Protein AF-A0A953WPP6-F1 (afdb_monomer)

pLDDT: mean 80.74, std 15.77, range [40.72, 95.75]

Radius of gyration: 18.68 Å; Cα contacts (8 Å, |Δi|>4): 160; chains: 1; bounding box: 45×49×46 Å

Secondary structure (DSSP, 8-state):
----------TTS-EEEEEE-S-HHHHHHHH-GGGHHHHHHHHHTGGGT-EEEEETTEEEEEE-HHHHHHHHHHHHHHHHHHHTTPPP-HHHHHHHHHHHHS--------TT-SSPPPPSSHHHHHHHHHHHHTT-

Foldseek 3Di:
DDPDDDPPQDQQHKDKDWFADPDPVLLDQLCPDVNVLQVLLCVVLVVQVWHWDDPDRTIIIIGGPLSSQLSSQLSVQQSVCVVVVDRDDPVSSVVSSVVSVPPPLPLQQQPPDPDRDDDPDPVVSVVSVVNNVVPD

Nearest PDB structures (foldseek):
  2ctf-assembly1_A  TM=6.830E-01  e=1.211E-01  Homo sapiens
  7ww3-assembly1_A  TM=6.616E-01  e=2.760E-01  Mus musculus
  1lxj-assembly1_A  TM=3.114E-01  e=4.970E-01  Saccharomyces cerevisiae
  2jaa-assembly1_A  TM=2.883E-01  e=2.581E+00  Shigella flexneri
  5mbd-assembly1_B  TM=3.626E-01  e=5.228E+00  Beggiatoa sp. PS

Solvent-accessible surface area (backbone atoms only — not comparable to full-atom values): 7951 Å² total; per-residue (Å²): 138,84,80,78,75,74,78,80,75,56,81,79,47,75,38,76,49,76,48,81,38,98,42,72,67,58,43,48,60,62,30,30,77,94,40,47,43,32,57,49,51,25,67,75,31,47,92,30,57,31,45,58,45,84,47,97,62,25,36,39,30,32,13,25,53,65,35,38,50,31,50,51,46,18,52,52,49,50,52,54,42,45,75,72,70,48,88,84,48,77,65,53,52,52,51,27,40,52,56,41,72,41,76,75,77,72,64,46,56,47,87,88,54,96,62,80,77,82,63,91,44,77,66,48,45,58,51,42,47,53,58,37,62,74,76,119

Structure (mmCIF, N/CA/C/O backbone):
data_AF-A0A953WPP6-F1
#
_entry.id   AF-A0A953WPP6-F1
#
loop_
_atom_site.group_PDB
_atom_site.id
_atom_site.type_symbol
_atom_site.label_atom_id
_atom_site.label_alt_id
_atom_site.label_comp_id
_atom_site.label_asym_id
_atom_site.label_entity_id
_atom_site.label_seq_id
_atom_site.pdbx_PDB_ins_code
_atom_site.Cartn_x
_atom_site.Cartn_y
_atom_site.Cartn_z
_atom_site.occupancy
_atom_site.B_iso_or_equiv
_atom_site.auth_seq_id
_atom_site.auth_comp_id
_atom_site.auth_asym_id
_atom_site.auth_atom_id
_atom_site.pdbx_PDB_model_num
ATOM 1 N N . MET A 1 1 ? 4.488 -38.510 -21.458 1.00 40.72 1 MET A N 1
ATOM 2 C CA . MET A 1 1 ? 4.399 -37.570 -20.320 1.00 40.72 1 MET A CA 1
ATOM 3 C C . MET A 1 1 ? 4.843 -36.197 -20.808 1.00 40.72 1 MET A C 1
ATOM 5 O O . MET A 1 1 ? 6.035 -35.967 -20.931 1.00 40.72 1 MET A O 1
ATOM 9 N N . SER A 1 2 ? 3.910 -35.326 -21.203 1.00 48.62 2 SER A N 1
ATOM 10 C CA . SER A 1 2 ? 4.250 -33.999 -21.736 1.00 48.62 2 SER A CA 1
ATOM 11 C C . SER A 1 2 ? 4.143 -32.969 -20.616 1.00 48.62 2 SER A C 1
ATOM 13 O O . SER A 1 2 ? 3.052 -32.495 -20.301 1.00 48.62 2 SER A O 1
ATOM 15 N N . GLY A 1 3 ? 5.271 -32.674 -19.969 1.00 50.91 3 GLY A N 1
ATOM 16 C CA . GLY A 1 3 ? 5.362 -31.596 -18.992 1.00 50.91 3 GLY A CA 1
ATOM 17 C C . GLY A 1 3 ? 5.147 -30.261 -19.696 1.00 50.91 3 GLY A C 1
ATOM 18 O O . GLY A 1 3 ? 6.020 -29.795 -20.424 1.00 50.91 3 GLY A O 1
ATOM 19 N N . LYS A 1 4 ? 3.975 -29.647 -19.503 1.00 50.59 4 LYS A N 1
ATOM 20 C CA . LYS A 1 4 ? 3.729 -28.267 -19.928 1.00 50.59 4 LYS A CA 1
ATOM 21 C C . LYS A 1 4 ? 4.701 -27.366 -19.160 1.00 50.59 4 LYS A C 1
ATOM 23 O O . LYS A 1 4 ? 4.499 -27.110 -17.974 1.00 50.59 4 LYS A O 1
ATOM 28 N N . ARG A 1 5 ? 5.775 -26.917 -19.819 1.00 54.59 5 ARG A N 1
ATOM 29 C CA . ARG A 1 5 ? 6.635 -25.839 -19.317 1.00 54.59 5 ARG A CA 1
ATOM 30 C C . ARG A 1 5 ? 5.738 -24.622 -19.086 1.00 54.59 5 ARG A C 1
ATOM 32 O O . ARG A 1 5 ? 5.144 -24.120 -20.037 1.00 54.59 5 ARG A O 1
ATOM 39 N N . ARG A 1 6 ? 5.591 -24.190 -17.829 1.00 55.31 6 ARG A N 1
ATOM 40 C CA . ARG A 1 6 ? 4.953 -22.903 -17.524 1.00 55.31 6 ARG A CA 1
ATOM 41 C C . ARG A 1 6 ? 5.783 -21.820 -18.223 1.00 55.31 6 ARG A C 1
ATOM 43 O O . ARG A 1 6 ? 7.008 -21.874 -18.099 1.00 55.31 6 ARG A O 1
ATOM 50 N N . PRO A 1 7 ? 5.172 -20.895 -18.978 1.00 53.09 7 PRO A N 1
ATOM 51 C CA . PRO A 1 7 ? 5.918 -19.785 -19.544 1.00 53.09 7 PRO A CA 1
ATOM 52 C C . PRO A 1 7 ? 6.539 -19.000 -18.387 1.00 53.09 7 PRO A C 1
ATOM 54 O O . PRO A 1 7 ? 5.855 -18.651 -17.425 1.00 53.09 7 PRO A O 1
ATOM 57 N N . SER A 1 8 ? 7.852 -18.796 -18.452 1.00 51.28 8 SER A N 1
ATOM 58 C CA . SER A 1 8 ? 8.565 -17.875 -17.578 1.00 51.28 8 SER A CA 1
ATOM 59 C C . SER A 1 8 ? 7.989 -16.488 -17.835 1.00 51.28 8 SER A C 1
ATOM 61 O O . SER A 1 8 ? 8.243 -15.904 -18.887 1.00 51.28 8 SER A O 1
ATOM 63 N N . VAL A 1 9 ? 7.146 -16.008 -16.923 1.00 56.66 9 VAL A N 1
ATOM 64 C CA . VAL A 1 9 ? 6.636 -14.639 -16.956 1.00 56.66 9 VAL A CA 1
ATOM 65 C C . VAL A 1 9 ? 7.858 -13.731 -16.864 1.00 56.66 9 VAL A C 1
ATOM 67 O O . VAL A 1 9 ? 8.608 -13.809 -15.891 1.00 56.66 9 VAL A O 1
ATOM 70 N N . SER A 1 10 ? 8.115 -12.948 -17.911 1.00 58.03 10 SER A N 1
ATOM 71 C CA . SER A 1 10 ? 9.153 -11.920 -17.873 1.00 58.03 10 SER A CA 1
ATOM 72 C C . SER A 1 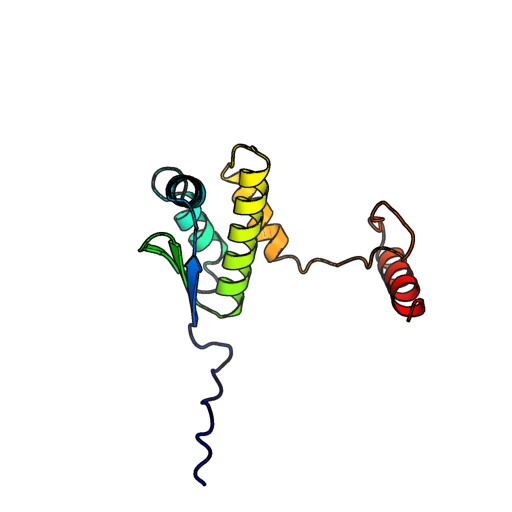10 ? 8.873 -10.999 -16.680 1.00 58.03 10 SER A C 1
ATOM 74 O O . SER A 1 10 ? 7.709 -10.666 -16.463 1.00 58.03 10 SER A O 1
ATOM 76 N N . PRO A 1 11 ? 9.889 -10.568 -15.915 1.00 59.81 11 PRO A N 1
ATOM 77 C CA . PRO A 1 11 ? 9.686 -9.712 -14.739 1.00 59.81 11 PRO A CA 1
ATOM 78 C C . PRO A 1 11 ? 8.974 -8.389 -15.070 1.00 59.81 11 PRO A C 1
ATOM 80 O O . PRO A 1 11 ? 8.373 -7.779 -14.194 1.00 59.81 11 PRO A O 1
ATOM 83 N N . ASP A 1 12 ? 9.006 -7.996 -16.344 1.00 63.16 12 ASP A N 1
ATOM 84 C CA . ASP A 1 12 ? 8.415 -6.774 -16.887 1.00 63.16 12 ASP A CA 1
ATOM 85 C C . ASP A 1 12 ? 7.020 -6.980 -17.517 1.00 63.16 12 ASP A C 1
ATOM 87 O O . ASP A 1 12 ? 6.412 -6.053 -18.043 1.00 63.16 12 ASP A O 1
ATOM 91 N N . ALA A 1 13 ? 6.494 -8.210 -17.516 1.00 75.38 13 ALA A N 1
ATOM 92 C CA . ALA A 1 13 ? 5.152 -8.459 -18.030 1.00 75.38 13 ALA A CA 1
ATOM 93 C C . ALA A 1 13 ? 4.102 -7.893 -17.055 1.00 75.38 13 ALA A C 1
ATOM 95 O O . ALA A 1 13 ? 4.216 -8.126 -15.846 1.00 75.38 13 ALA A O 1
ATOM 96 N N . PRO A 1 14 ? 3.058 -7.202 -17.550 1.00 83.62 14 PRO A N 1
ATOM 97 C CA . PRO A 1 14 ? 2.012 -6.678 -16.688 1.00 83.62 14 PRO A CA 1
ATOM 98 C C . PRO A 1 14 ? 1.270 -7.829 -15.998 1.00 83.62 14 PRO A C 1
ATOM 100 O O . PRO A 1 14 ? 0.826 -8.786 -16.637 1.00 83.62 14 PRO A O 1
ATOM 103 N N . VAL A 1 15 ? 1.143 -7.729 -14.679 1.00 91.44 15 VAL A N 1
ATOM 104 C CA . VAL A 1 15 ? 0.415 -8.661 -13.820 1.00 91.44 15 VAL A CA 1
ATOM 105 C C . VAL A 1 15 ? -0.858 -7.977 -13.345 1.00 91.44 15 VAL A C 1
ATOM 107 O O . VAL A 1 15 ? -0.838 -6.805 -12.982 1.00 91.44 15 VAL A O 1
ATOM 110 N N . SER A 1 16 ? -1.957 -8.725 -13.311 1.00 92.25 16 SER A N 1
ATOM 111 C CA . SER A 1 16 ? -3.210 -8.303 -12.688 1.00 92.25 16 SER A CA 1
ATOM 112 C C . SER A 1 16 ? -3.476 -9.121 -11.425 1.00 92.25 16 SER A C 1
ATOM 114 O O . SER A 1 16 ? -3.430 -10.354 -11.474 1.00 92.25 16 SER A O 1
ATOM 116 N N . ARG A 1 17 ? -3.797 -8.462 -10.311 1.00 93.19 17 ARG A N 1
ATOM 117 C CA . ARG A 1 17 ? -4.262 -9.090 -9.068 1.00 93.19 17 ARG A CA 1
ATOM 118 C C . ARG A 1 17 ? -5.563 -8.455 -8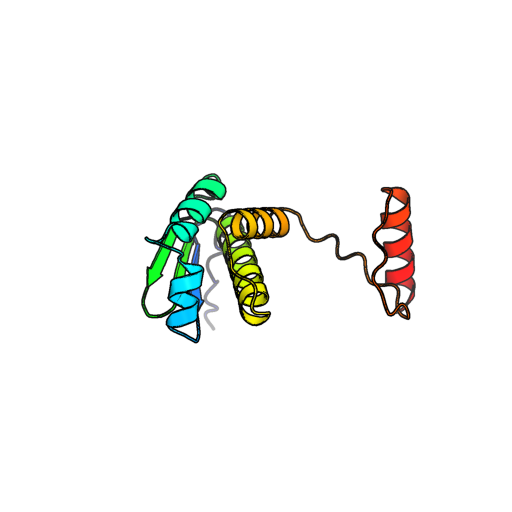.610 1.00 93.19 17 ARG A C 1
ATOM 120 O O . ARG A 1 17 ? -5.775 -7.262 -8.783 1.00 93.19 17 ARG A O 1
ATOM 127 N N . PHE A 1 18 ? -6.421 -9.268 -8.011 1.00 93.50 18 PHE A N 1
ATOM 128 C CA . PHE A 1 18 ? -7.660 -8.804 -7.408 1.00 93.50 18 PHE A CA 1
ATOM 129 C C . PHE A 1 18 ? -7.490 -8.762 -5.891 1.00 93.50 18 PHE A C 1
ATOM 131 O O . PHE A 1 18 ? -7.233 -9.792 -5.271 1.00 93.50 18 PHE A O 1
ATOM 138 N N . TYR A 1 19 ? -7.606 -7.572 -5.313 1.00 93.19 19 TYR A N 1
ATOM 139 C CA . TYR A 1 19 ? -7.589 -7.356 -3.875 1.00 93.19 19 TYR A CA 1
ATOM 140 C C . TYR A 1 19 ? -9.021 -7.438 -3.344 1.00 93.19 19 TYR A C 1
ATOM 142 O O . TYR A 1 19 ? -9.827 -6.524 -3.540 1.00 93.19 19 TYR A O 1
ATOM 150 N N . GLU A 1 20 ? -9.357 -8.564 -2.720 1.00 92.19 20 GLU A N 1
ATOM 151 C CA . GLU A 1 20 ? -10.692 -8.817 -2.179 1.00 92.19 20 GLU A CA 1
ATOM 152 C C . GLU A 1 20 ? -10.923 -8.025 -0.886 1.00 92.19 20 GLU A C 1
ATOM 154 O O . GLU A 1 20 ? -10.091 -8.041 0.022 1.00 92.19 20 GLU A O 1
ATOM 159 N N . VAL A 1 21 ? -12.079 -7.361 -0.778 1.00 89.31 21 VAL A N 1
ATOM 160 C CA . VAL A 1 21 ? -12.468 -6.614 0.422 1.00 89.31 21 VAL A CA 1
ATOM 161 C C . VAL A 1 21 ? -13.769 -7.187 0.968 1.00 89.31 21 VAL A C 1
ATOM 163 O O . VAL A 1 21 ? -14.820 -7.110 0.342 1.00 89.31 21 VAL A O 1
ATOM 166 N N . SER A 1 22 ? -13.731 -7.743 2.180 1.00 81.62 22 SER A N 1
ATOM 167 C CA . SER A 1 22 ? -14.863 -8.523 2.703 1.00 81.62 22 SER A CA 1
ATOM 168 C C . SER A 1 22 ? -16.128 -7.702 3.006 1.00 81.62 22 SER A C 1
ATOM 170 O O . SER A 1 22 ? -17.195 -8.284 3.166 1.00 81.62 22 SER A O 1
ATOM 172 N N . HIS A 1 23 ? -16.030 -6.372 3.147 1.00 85.75 23 HIS A N 1
ATOM 173 C CA . HIS A 1 23 ? -17.156 -5.498 3.512 1.00 85.75 23 HIS A CA 1
ATOM 174 C C . HIS A 1 23 ? -17.260 -4.302 2.560 1.00 85.75 23 HIS A C 1
ATOM 176 O O . HIS A 1 23 ? -16.282 -3.584 2.356 1.00 85.75 23 HIS A O 1
ATOM 182 N N . ALA A 1 24 ? -18.465 -4.032 2.049 1.00 85.25 24 ALA A N 1
ATOM 183 C CA . ALA A 1 24 ? -18.713 -2.936 1.108 1.00 85.25 24 ALA A CA 1
ATOM 184 C C . ALA A 1 24 ? -18.399 -1.543 1.689 1.00 85.25 24 ALA A C 1
ATOM 186 O O . ALA A 1 24 ? -17.953 -0.660 0.959 1.00 85.25 24 ALA A O 1
ATOM 187 N N . GLU A 1 25 ? -18.597 -1.350 2.997 1.00 86.81 25 GLU A N 1
ATOM 188 C CA . GLU A 1 25 ? -18.232 -0.109 3.696 1.00 86.81 25 GLU A CA 1
ATOM 189 C C . GLU A 1 25 ? -16.717 0.112 3.665 1.00 86.81 25 GLU A C 1
ATOM 191 O O . GLU A 1 25 ? -16.256 1.156 3.216 1.00 86.81 25 GLU A O 1
ATOM 196 N N . ARG A 1 26 ? -15.931 -0.923 3.987 1.00 87.56 26 ARG A N 1
ATOM 197 C CA . ARG A 1 26 ? -14.463 -0.852 3.917 1.00 87.56 26 ARG A CA 1
ATOM 198 C C . ARG A 1 26 ? -13.959 -0.617 2.506 1.00 87.56 26 ARG A C 1
ATOM 200 O O . ARG A 1 26 ? -12.985 0.099 2.327 1.00 87.56 26 ARG A O 1
ATOM 207 N N . LEU A 1 27 ? -14.603 -1.216 1.504 1.00 90.31 27 LEU A N 1
ATOM 208 C CA . LEU A 1 27 ? -14.241 -0.972 0.111 1.00 90.31 27 LEU A CA 1
ATOM 209 C C . LEU A 1 27 ? -14.429 0.507 -0.239 1.00 90.31 27 LEU A C 1
ATOM 211 O O . LEU A 1 27 ? -13.551 1.108 -0.850 1.00 90.31 27 LEU A O 1
ATOM 215 N N . ARG A 1 28 ? -15.549 1.104 0.186 1.00 89.88 28 ARG A N 1
ATOM 216 C CA . ARG A 1 28 ? -15.818 2.530 -0.017 1.00 89.88 28 ARG A CA 1
ATOM 217 C C . ARG A 1 28 ? -14.756 3.399 0.655 1.00 89.88 28 ARG A C 1
ATOM 219 O O . ARG A 1 28 ? -14.245 4.313 0.012 1.00 89.88 28 ARG A O 1
ATOM 226 N N . ASP A 1 29 ? -14.402 3.087 1.897 1.00 90.12 29 ASP A N 1
ATOM 227 C CA . ASP A 1 29 ? -13.386 3.830 2.646 1.00 90.12 29 ASP A CA 1
ATOM 228 C C . ASP A 1 29 ? -11.989 3.668 2.022 1.00 90.12 29 ASP A C 1
ATOM 230 O O . ASP A 1 29 ? -11.230 4.632 1.924 1.00 90.12 29 ASP A O 1
ATOM 234 N N . LEU A 1 30 ? -11.655 2.466 1.532 1.00 90.94 30 LEU A N 1
ATOM 235 C CA . LEU A 1 30 ? -10.386 2.181 0.852 1.00 90.94 30 LEU A CA 1
ATOM 236 C C . LEU A 1 30 ? -10.266 2.942 -0.462 1.00 90.94 30 LEU A C 1
ATOM 238 O O . LEU A 1 30 ? -9.217 3.521 -0.726 1.00 90.94 30 LEU A O 1
ATOM 242 N N . CYS A 1 31 ? -11.331 2.993 -1.263 1.00 92.12 31 CYS A N 1
ATOM 243 C CA . CYS A 1 31 ? -11.352 3.804 -2.477 1.00 92.12 31 CYS A CA 1
ATOM 244 C C . CYS A 1 31 ? -11.276 5.309 -2.165 1.00 92.12 31 CYS A C 1
ATOM 246 O O . CYS A 1 31 ? -10.763 6.087 -2.974 1.00 92.12 31 CYS A O 1
ATOM 248 N N . GLY A 1 32 ? -11.763 5.719 -0.995 1.00 90.31 32 GLY A N 1
ATOM 249 C CA . GLY A 1 32 ? -11.837 7.110 -0.572 1.00 90.31 32 GLY A CA 1
ATOM 250 C C . G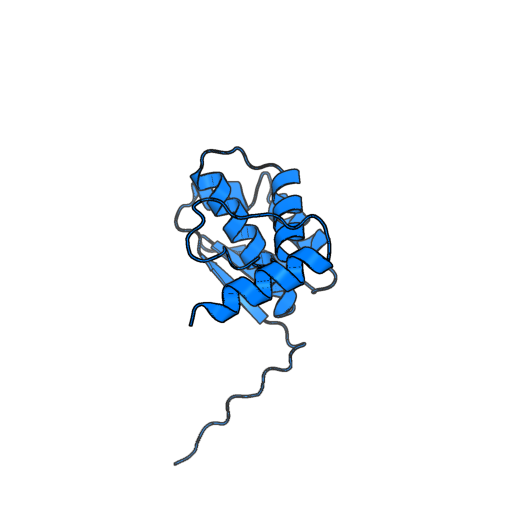LY A 1 32 ? -12.919 7.910 -1.315 1.00 90.31 32 GLY A C 1
ATOM 251 O O . GLY A 1 32 ? -13.549 7.419 -2.266 1.00 90.31 32 GLY A O 1
ATOM 252 N N . PRO A 1 33 ? -13.150 9.173 -0.909 1.00 89.62 33 PRO A N 1
ATOM 253 C CA . PRO A 1 33 ? -14.142 10.043 -1.535 1.00 89.62 33 PRO A CA 1
ATOM 254 C C . PRO A 1 33 ? -13.874 10.179 -3.037 1.00 89.62 33 PRO A C 1
ATOM 256 O O . PRO A 1 33 ? -12.762 10.509 -3.438 1.00 89.62 33 PRO A O 1
ATOM 259 N N . HIS A 1 34 ? -14.872 9.904 -3.880 1.00 90.00 34 HIS A N 1
ATOM 260 C CA . HIS A 1 34 ? -14.734 9.950 -5.347 1.00 90.00 34 HIS A CA 1
ATOM 261 C C . HIS A 1 34 ? -13.543 9.144 -5.909 1.00 90.00 34 HIS A C 1
ATOM 263 O O . HIS A 1 34 ? -12.969 9.530 -6.922 1.00 90.00 34 HIS A O 1
ATOM 269 N N . HIS A 1 35 ? -13.159 8.042 -5.252 1.00 92.25 35 HIS A N 1
ATOM 270 C CA . HIS A 1 35 ? -12.024 7.190 -5.649 1.00 92.25 35 HIS A CA 1
ATOM 271 C C . HIS A 1 35 ? -10.655 7.885 -5.546 1.00 92.25 35 HIS A C 1
ATOM 273 O O . HIS A 1 35 ? -9.675 7.452 -6.155 1.00 92.25 35 HIS A O 1
ATOM 279 N N . ARG A 1 36 ? -10.568 8.949 -4.734 1.00 93.31 36 ARG A N 1
ATOM 280 C CA . ARG A 1 36 ? -9.353 9.746 -4.536 1.00 93.31 36 ARG A CA 1
ATOM 281 C C . ARG A 1 36 ? -8.147 8.902 -4.138 1.00 93.31 36 ARG A C 1
ATOM 283 O O . ARG A 1 36 ? -7.056 9.160 -4.642 1.00 93.31 36 ARG A O 1
ATOM 290 N N . HIS A 1 37 ? -8.328 7.900 -3.278 1.00 93.69 37 HIS A N 1
ATOM 291 C CA . HIS A 1 37 ? -7.225 7.042 -2.851 1.00 93.69 37 HIS A CA 1
ATOM 292 C C . HIS A 1 37 ? -6.696 6.182 -4.003 1.00 93.69 37 HIS A C 1
ATOM 294 O O . HIS A 1 37 ? -5.485 6.045 -4.135 1.00 93.69 37 HIS A O 1
ATOM 300 N N . LEU A 1 38 ? -7.566 5.668 -4.883 1.00 94.38 38 LEU A N 1
ATOM 301 C CA . LEU A 1 38 ? -7.125 4.912 -6.062 1.00 94.38 38 LEU A CA 1
ATOM 302 C C . LEU A 1 38 ? -6.347 5.810 -7.027 1.00 94.38 38 LEU A C 1
ATOM 304 O O . LEU A 1 38 ? -5.240 5.463 -7.426 1.00 94.38 38 LEU A O 1
ATOM 308 N N . THR A 1 39 ? -6.855 7.013 -7.312 1.00 95.25 39 THR A N 1
ATOM 309 C CA . THR A 1 39 ? -6.146 7.985 -8.160 1.00 95.25 39 THR A CA 1
ATOM 310 C C . THR A 1 39 ? -4.785 8.378 -7.576 1.00 95.25 39 THR A C 1
ATOM 312 O O . THR A 1 39 ? -3.810 8.524 -8.309 1.00 95.25 39 THR A O 1
ATOM 315 N N . LEU A 1 40 ? -4.692 8.559 -6.254 1.00 94.75 40 LEU A N 1
ATOM 316 C CA . LEU A 1 40 ? -3.420 8.843 -5.587 1.00 94.75 40 LEU A CA 1
ATOM 317 C C . LEU A 1 40 ? -2.460 7.654 -5.655 1.00 94.75 40 LEU A C 1
ATOM 319 O O . LEU A 1 40 ? -1.273 7.853 -5.904 1.00 94.75 40 LEU A O 1
ATOM 323 N N . LEU A 1 41 ? -2.963 6.435 -5.467 1.00 94.62 41 LEU A N 1
ATOM 324 C CA . LEU A 1 41 ? -2.174 5.213 -5.558 1.00 94.62 41 LEU A CA 1
ATOM 325 C C . LEU A 1 41 ? -1.558 5.055 -6.958 1.00 94.62 41 LEU A C 1
ATOM 327 O O . LEU A 1 41 ? -0.350 4.851 -7.074 1.00 94.62 41 LEU A O 1
ATOM 331 N N . GLU A 1 42 ? -2.355 5.251 -8.011 1.00 95.75 42 GLU A N 1
ATOM 332 C CA . GLU A 1 42 ? -1.886 5.268 -9.403 1.00 95.75 42 GLU A CA 1
ATOM 333 C C . GLU A 1 42 ? -0.858 6.376 -9.655 1.00 95.75 42 GLU A C 1
ATOM 335 O O . GLU A 1 42 ? 0.192 6.135 -10.247 1.00 95.75 42 GLU A O 1
ATOM 340 N N . ALA A 1 43 ? -1.120 7.596 -9.172 1.00 95.56 43 ALA A N 1
ATOM 341 C CA . ALA A 1 43 ? -0.215 8.726 -9.363 1.00 95.56 43 ALA A CA 1
ATOM 342 C C . ALA A 1 43 ? 1.158 8.493 -8.712 1.00 95.56 43 ALA A C 1
ATOM 344 O O . ALA A 1 43 ? 2.181 8.901 -9.264 1.00 95.56 43 ALA A O 1
ATOM 345 N N . ARG A 1 44 ? 1.191 7.837 -7.547 1.00 94.75 44 AR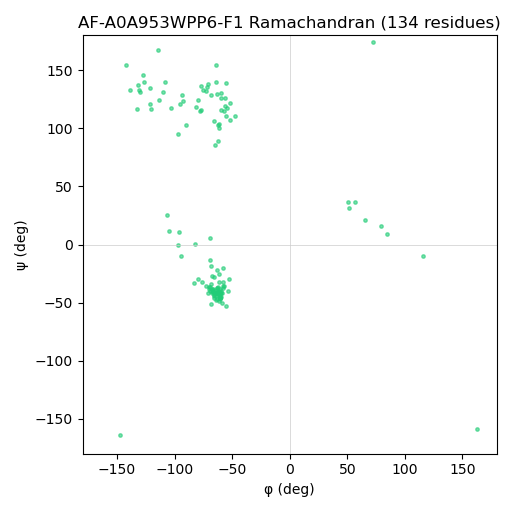G A N 1
ATOM 346 C CA . ARG A 1 44 ? 2.423 7.559 -6.794 1.00 94.75 44 ARG A CA 1
ATOM 347 C C . ARG A 1 44 ? 3.201 6.373 -7.346 1.00 94.75 44 ARG A C 1
ATOM 349 O O . ARG A 1 44 ? 4.422 6.371 -7.246 1.00 94.75 44 ARG A O 1
ATOM 356 N N . LEU A 1 45 ? 2.513 5.403 -7.941 1.00 94.06 45 LEU A N 1
ATOM 357 C CA . LEU A 1 45 ? 3.106 4.195 -8.519 1.00 94.06 45 LEU A CA 1
ATOM 358 C C . LEU A 1 45 ? 3.101 4.226 -10.054 1.00 94.06 45 LEU A C 1
ATOM 360 O O . LEU 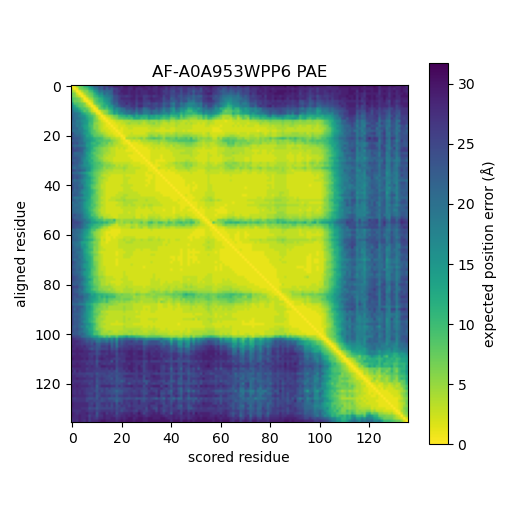A 1 45 ? 3.157 3.186 -10.710 1.00 94.06 45 LEU A O 1
ATOM 364 N N . LYS A 1 46 ? 3.083 5.433 -10.633 1.00 93.81 46 LYS A N 1
ATOM 365 C CA . LYS A 1 46 ? 3.082 5.659 -12.081 1.00 93.81 46 LYS A CA 1
ATOM 366 C C . LYS A 1 46 ? 4.289 5.028 -12.777 1.00 93.81 46 LYS A C 1
ATOM 368 O O . LYS A 1 46 ? 4.140 4.489 -13.871 1.00 93.81 46 LYS A O 1
ATOM 373 N N . ASP A 1 47 ? 5.451 5.038 -12.126 1.00 92.88 47 ASP A N 1
ATOM 374 C CA . ASP A 1 47 ? 6.683 4.426 -12.642 1.00 92.88 47 ASP A CA 1
ATOM 375 C C . ASP A 1 47 ? 6.554 2.902 -12.811 1.00 92.88 47 ASP A C 1
ATOM 377 O O . ASP A 1 47 ? 7.234 2.304 -13.640 1.00 92.88 47 ASP A O 1
ATOM 381 N N . TYR A 1 48 ? 5.617 2.278 -12.092 1.00 91.94 48 TYR A N 1
ATOM 382 C CA . TYR A 1 48 ? 5.299 0.854 -12.183 1.00 91.94 48 TYR A CA 1
ATOM 383 C C . TYR A 1 48 ? 4.111 0.555 -13.109 1.00 91.94 48 TYR A C 1
ATOM 385 O O . TYR A 1 48 ? 3.596 -0.565 -13.115 1.00 91.94 48 TYR A O 1
ATOM 393 N N . SER A 1 49 ? 3.649 1.548 -13.879 1.00 93.12 49 SER A N 1
ATOM 394 C CA . SER A 1 49 ? 2.461 1.445 -14.738 1.00 93.12 49 SER A CA 1
ATOM 395 C C . SER A 1 49 ? 1.234 0.903 -13.993 1.00 93.12 49 SER A C 1
ATOM 397 O O . SER A 1 49 ? 0.473 0.109 -14.547 1.00 93.12 49 SER A O 1
ATOM 399 N N . LEU A 1 50 ? 1.074 1.285 -12.719 1.00 95.31 50 LEU A N 1
ATOM 400 C CA . LEU A 1 50 ? -0.028 0.807 -11.893 1.00 95.31 50 LEU A CA 1
ATOM 401 C C . LEU A 1 50 ? -1.354 1.450 -12.316 1.00 95.31 50 LEU A C 1
ATOM 403 O O . LEU A 1 50 ? -1.464 2.671 -12.405 1.00 95.31 50 LEU A O 1
ATOM 407 N N . HIS A 1 51 ? -2.366 0.608 -12.476 1.00 95.56 51 HIS A N 1
ATOM 408 C CA . HIS A 1 51 ? -3.771 0.949 -12.609 1.00 95.56 51 HIS A CA 1
ATOM 409 C C . HIS A 1 51 ? -4.567 0.261 -11.494 1.00 95.56 51 HIS A C 1
ATOM 411 O O . HIS A 1 51 ? -4.346 -0.922 -11.212 1.00 95.56 51 HIS A O 1
ATOM 417 N N . ALA A 1 52 ? -5.464 1.003 -10.848 1.00 94.88 52 ALA A N 1
ATOM 418 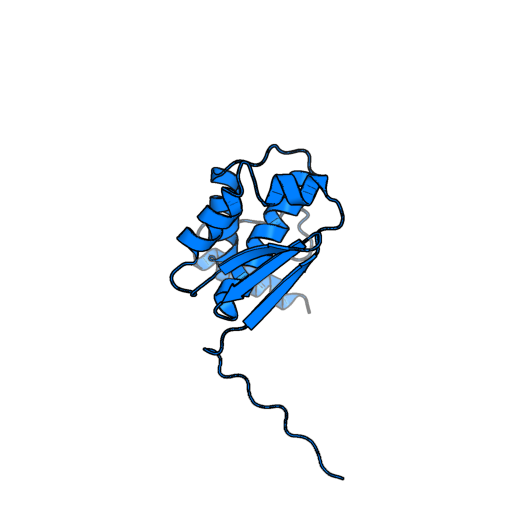C CA . ALA A 1 52 ? -6.261 0.546 -9.721 1.00 94.88 52 ALA A CA 1
ATOM 419 C C . ALA A 1 52 ? -7.735 0.926 -9.915 1.00 94.88 52 ALA A C 1
ATOM 421 O O . ALA A 1 52 ? -8.097 2.101 -9.911 1.00 94.88 52 ALA A O 1
ATOM 422 N N . GLU A 1 53 ? -8.606 -0.076 -10.016 1.00 93.94 53 GLU A N 1
ATOM 423 C CA . GLU A 1 53 ? -10.040 0.117 -10.252 1.00 93.94 53 GLU A CA 1
ATOM 424 C C . GLU A 1 53 ? -10.873 -0.611 -9.193 1.00 93.94 53 GLU A C 1
ATOM 426 O O . GLU A 1 53 ? -10.564 -1.736 -8.806 1.00 93.94 53 GLU A O 1
ATOM 431 N N . SER A 1 54 ? -11.954 0.012 -8.717 1.00 92.69 54 SER A N 1
ATOM 432 C CA . SER A 1 54 ? -12.919 -0.667 -7.848 1.00 92.69 54 SER A CA 1
ATOM 433 C C . SER A 1 54 ? -13.821 -1.571 -8.689 1.00 92.69 54 SER A C 1
ATOM 435 O O . SER A 1 54 ? -14.604 -1.084 -9.502 1.00 92.69 54 SER A O 1
ATOM 437 N N . GLN A 1 55 ? -13.741 -2.887 -8.489 1.00 89.06 55 GLN A N 1
ATOM 438 C CA . GLN A 1 55 ? -14.527 -3.862 -9.243 1.00 89.06 55 GLN A CA 1
ATOM 439 C C . GLN A 1 55 ? -15.055 -4.960 -8.316 1.00 89.06 55 GLN A C 1
ATOM 441 O O . GLN A 1 55 ? -14.308 -5.539 -7.537 1.00 89.06 55 GLN A O 1
ATOM 446 N N . GLY A 1 56 ? -16.346 -5.293 -8.421 1.00 81.38 56 GLY A N 1
ATOM 447 C CA . GLY A 1 56 ? -16.892 -6.554 -7.895 1.00 81.38 56 GLY A CA 1
ATOM 448 C C . GLY A 1 56 ? -16.673 -6.820 -6.400 1.00 81.38 56 GLY A C 1
ATOM 449 O O . GLY A 1 56 ? -16.444 -7.964 -6.028 1.00 81.38 56 GLY A O 1
ATOM 450 N N . GLY A 1 57 ? -16.721 -5.794 -5.546 1.00 86.88 57 GLY A N 1
ATOM 451 C CA . GLY A 1 57 ? -16.480 -5.957 -4.105 1.00 86.88 57 GLY A CA 1
ATOM 452 C C . GLY A 1 57 ? -15.000 -5.933 -3.703 1.00 86.88 57 GLY A C 1
ATOM 453 O O . GLY A 1 57 ? -14.676 -6.191 -2.550 1.00 86.88 57 GLY A O 1
ATOM 454 N N . GLY A 1 58 ? -14.103 -5.591 -4.623 1.00 92.69 58 GLY A N 1
ATOM 455 C CA . GLY A 1 58 ? -12.676 -5.457 -4.368 1.00 92.69 58 GLY A CA 1
ATOM 456 C C . GLY A 1 58 ? -12.035 -4.384 -5.238 1.00 92.69 58 GLY A C 1
ATOM 457 O O . GLY A 1 58 ? -12.712 -3.532 -5.821 1.00 92.69 58 GLY A O 1
ATOM 458 N N . ILE A 1 59 ? -10.709 -4.427 -5.304 1.00 94.31 59 ILE A N 1
ATOM 459 C CA . ILE A 1 59 ? -9.896 -3.523 -6.114 1.00 94.31 59 ILE A CA 1
ATOM 460 C C . ILE A 1 59 ? -9.073 -4.370 -7.083 1.00 94.31 59 ILE A C 1
ATOM 462 O O . ILE A 1 59 ? -8.289 -5.223 -6.669 1.00 94.31 59 ILE A O 1
ATOM 466 N N . LEU A 1 60 ? -9.250 -4.146 -8.379 1.00 95.31 60 LEU A N 1
ATOM 467 C CA . LEU A 1 60 ? -8.391 -4.707 -9.409 1.00 95.31 60 LEU A CA 1
ATOM 468 C C . LEU A 1 60 ? -7.116 -3.863 -9.495 1.00 95.31 60 LEU A C 1
ATOM 470 O O . LEU A 1 60 ? -7.188 -2.657 -9.706 1.00 95.31 60 LEU A O 1
ATOM 474 N N . LEU A 1 61 ? -5.960 -4.505 -9.349 1.00 95.44 61 LEU A N 1
ATOM 475 C CA . LEU A 1 61 ? -4.636 -3.902 -9.476 1.00 95.44 61 LEU A CA 1
ATOM 476 C C . LEU A 1 61 ? -3.940 -4.491 -10.699 1.00 95.44 61 LEU A C 1
ATOM 478 O O . LEU A 1 61 ? -3.777 -5.709 -10.781 1.00 95.44 61 LEU A O 1
ATOM 482 N N . ALA A 1 62 ? -3.502 -3.653 -11.631 1.00 94.56 62 ALA A N 1
ATOM 483 C CA . ALA A 1 62 ? -2.767 -4.076 -12.818 1.00 94.56 62 ALA A CA 1
ATOM 484 C C . ALA A 1 62 ? -1.519 -3.213 -13.019 1.00 94.56 62 ALA A C 1
ATOM 486 O O . ALA A 1 62 ? -1.586 -2.004 -12.860 1.00 94.56 62 ALA A O 1
ATOM 487 N N . GLY A 1 63 ? -0.381 -3.812 -13.360 1.00 93.44 63 GLY A N 1
ATOM 488 C CA . GLY A 1 63 ? 0.879 -3.086 -13.550 1.00 93.44 63 GLY A CA 1
ATOM 489 C C . GLY A 1 63 ? 2.074 -4.028 -13.512 1.00 93.44 63 GLY A C 1
ATOM 490 O O . GLY A 1 63 ? 1.912 -5.235 -13.703 1.00 93.44 63 GLY A O 1
ATOM 491 N N . THR A 1 64 ? 3.276 -3.521 -13.243 1.00 92.62 64 THR A N 1
ATOM 492 C CA . THR A 1 64 ? 4.420 -4.412 -12.987 1.00 92.62 64 THR A CA 1
ATOM 493 C C . THR A 1 64 ? 4.187 -5.237 -11.718 1.00 92.62 64 THR A C 1
ATOM 495 O O . THR A 1 64 ? 3.452 -4.834 -10.811 1.00 92.62 64 T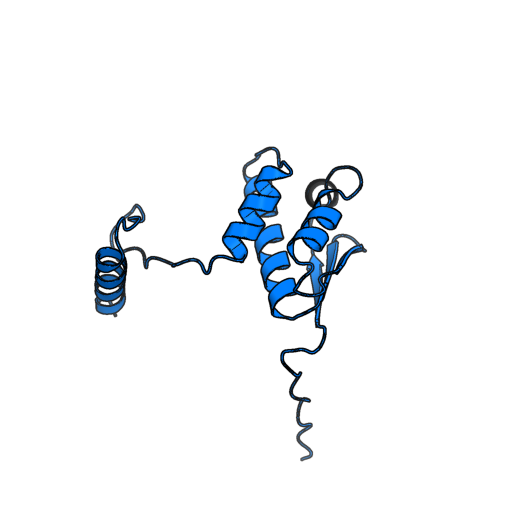HR A O 1
ATOM 498 N N . ALA A 1 65 ? 4.824 -6.408 -11.624 1.00 89.69 65 ALA A N 1
ATOM 499 C CA . ALA A 1 65 ? 4.685 -7.275 -10.452 1.00 89.69 65 ALA A CA 1
ATOM 500 C C . ALA A 1 65 ? 5.072 -6.562 -9.139 1.00 89.69 65 ALA A C 1
ATOM 502 O O . ALA A 1 65 ? 4.441 -6.788 -8.106 1.00 89.69 65 ALA A O 1
ATOM 503 N N . GLU A 1 66 ? 6.080 -5.689 -9.198 1.00 89.12 66 GLU A N 1
ATOM 504 C CA . GLU A 1 66 ? 6.532 -4.868 -8.075 1.00 89.12 66 GLU A CA 1
ATOM 505 C C . GLU A 1 66 ? 5.491 -3.812 -7.688 1.00 89.12 66 GLU A C 1
ATOM 507 O O . GLU A 1 66 ? 5.068 -3.779 -6.533 1.00 89.12 66 GLU A O 1
ATOM 512 N N . GLY A 1 67 ? 4.992 -3.024 -8.648 1.00 91.81 67 GLY A N 1
ATOM 513 C CA . GLY A 1 67 ? 3.975 -2.002 -8.382 1.00 91.81 67 GLY A CA 1
ATOM 514 C C . GLY A 1 67 ? 2.694 -2.579 -7.794 1.00 91.81 67 GLY A C 1
ATOM 515 O O . GLY A 1 67 ? 2.155 -2.039 -6.829 1.00 91.81 67 GLY A O 1
ATOM 516 N N . VAL A 1 68 ? 2.241 -3.718 -8.324 1.00 93.94 68 VAL A N 1
ATOM 517 C CA . VAL A 1 68 ? 1.076 -4.435 -7.791 1.00 93.94 68 VAL A CA 1
ATOM 518 C C . VAL A 1 68 ? 1.335 -4.925 -6.363 1.00 93.94 68 VAL A C 1
ATOM 520 O O . VAL A 1 68 ? 0.455 -4.807 -5.516 1.00 93.94 68 VAL A O 1
ATOM 523 N N . SER A 1 69 ? 2.537 -5.426 -6.065 1.00 92.69 69 SER A N 1
ATOM 524 C CA . SER A 1 69 ? 2.895 -5.867 -4.710 1.00 92.69 69 SER A CA 1
ATOM 525 C C . SER A 1 69 ? 2.953 -4.707 -3.710 1.00 92.69 69 SER A C 1
ATOM 527 O O . SER A 1 69 ? 2.514 -4.862 -2.571 1.00 92.69 69 SER A O 1
ATOM 529 N N . ILE A 1 70 ? 3.480 -3.549 -4.119 1.00 92.69 70 ILE A N 1
ATOM 530 C CA . ILE A 1 70 ? 3.527 -2.337 -3.288 1.00 92.69 70 ILE A CA 1
ATOM 531 C C . ILE A 1 70 ? 2.106 -1.830 -3.022 1.00 92.69 70 ILE A C 1
ATOM 533 O O . ILE A 1 70 ? 1.764 -1.511 -1.883 1.00 92.69 70 ILE A O 1
ATOM 537 N N . ALA A 1 71 ? 1.262 -1.796 -4.055 1.00 94.69 71 ALA A N 1
ATOM 538 C CA . ALA A 1 71 ? -0.134 -1.395 -3.940 1.00 94.69 71 ALA A CA 1
ATOM 539 C C . ALA A 1 71 ? -0.920 -2.303 -2.984 1.00 94.69 71 ALA A C 1
ATOM 541 O O . ALA A 1 71 ? -1.628 -1.813 -2.106 1.00 94.69 71 ALA A O 1
ATOM 542 N N . GLU A 1 72 ? -0.748 -3.619 -3.105 1.00 94.56 72 GLU A N 1
ATOM 543 C CA . GLU A 1 72 ? -1.361 -4.610 -2.218 1.00 94.56 72 GLU A CA 1
ATOM 544 C C . GLU A 1 72 ? -0.934 -4.401 -0.754 1.00 94.56 72 GLU A C 1
ATOM 546 O O . GLU A 1 72 ? -1.778 -4.379 0.145 1.00 94.56 72 GLU A O 1
ATOM 551 N N . ALA A 1 73 ? 0.359 -4.167 -0.510 1.00 92.69 73 ALA A N 1
ATOM 552 C CA . ALA A 1 73 ? 0.881 -3.888 0.827 1.00 92.69 73 ALA A CA 1
ATOM 553 C C . ALA A 1 73 ? 0.334 -2.572 1.412 1.00 92.69 73 ALA A C 1
ATOM 555 O O . ALA A 1 73 ? -0.040 -2.529 2.587 1.00 92.69 73 ALA A O 1
ATOM 556 N N . ALA A 1 74 ? 0.238 -1.516 0.600 1.00 94.00 74 ALA A N 1
ATOM 557 C CA . ALA A 1 74 ? -0.320 -0.235 1.025 1.00 94.00 74 ALA A CA 1
ATOM 558 C C . ALA A 1 74 ? -1.810 -0.356 1.398 1.00 94.00 74 ALA A C 1
ATOM 560 O O . ALA A 1 74 ? -2.224 0.136 2.449 1.00 94.00 74 ALA A O 1
ATOM 561 N N . LEU A 1 75 ? -2.605 -1.062 0.583 1.00 93.75 75 LEU A N 1
ATOM 562 C CA . LEU A 1 75 ? -4.021 -1.320 0.865 1.00 93.75 75 LEU A CA 1
ATOM 563 C C . LEU A 1 75 ? -4.207 -2.159 2.136 1.00 93.75 75 LEU A C 1
ATOM 565 O O . LEU A 1 75 ? -5.056 -1.831 2.965 1.00 93.75 75 LEU A O 1
ATOM 569 N N . ALA A 1 76 ? -3.378 -3.187 2.339 1.00 91.94 76 ALA A N 1
ATOM 570 C CA . ALA A 1 76 ? -3.420 -4.015 3.541 1.00 91.94 76 ALA A CA 1
ATOM 571 C C . ALA A 1 76 ? -3.102 -3.223 4.822 1.00 91.94 76 ALA A C 1
ATOM 573 O O . ALA A 1 76 ? -3.742 -3.431 5.858 1.00 91.94 76 ALA A O 1
ATOM 574 N N . GLU A 1 77 ? -2.142 -2.295 4.766 1.00 91.06 77 GLU A N 1
ATOM 575 C CA . GLU A 1 77 ? -1.829 -1.409 5.892 1.00 91.06 77 GLU A CA 1
ATOM 576 C C . GLU A 1 77 ? -2.976 -0.430 6.182 1.00 91.06 77 GLU A C 1
ATOM 578 O O . GLU A 1 77 ? -3.326 -0.227 7.348 1.00 91.06 77 GLU A O 1
ATOM 583 N N . LEU A 1 78 ? -3.617 0.125 5.148 1.00 90.75 78 LEU A N 1
ATOM 584 C CA . LEU A 1 78 ? -4.802 0.973 5.314 1.00 90.75 78 LEU A CA 1
ATOM 585 C C . LEU A 1 78 ? -5.941 0.202 5.970 1.00 90.75 78 LEU A C 1
ATOM 587 O O . LEU A 1 78 ? -6.507 0.660 6.961 1.00 90.75 78 LEU A O 1
ATOM 591 N N . GLU A 1 79 ? -6.237 -0.995 5.471 1.00 90.25 79 GLU A N 1
ATOM 592 C CA . GLU A 1 79 ? -7.290 -1.835 6.030 1.00 90.25 79 GLU A CA 1
ATOM 593 C C . GLU A 1 79 ? -6.993 -2.193 7.498 1.00 90.25 79 GLU A C 1
ATOM 595 O O . GLU A 1 79 ? -7.884 -2.190 8.353 1.00 90.25 79 GLU A O 1
ATOM 600 N N . ARG A 1 80 ? -5.721 -2.442 7.838 1.00 89.25 80 ARG A N 1
ATOM 601 C CA . ARG A 1 80 ? -5.289 -2.668 9.224 1.00 89.25 80 ARG A CA 1
ATOM 602 C C . ARG A 1 80 ? -5.560 -1.452 10.112 1.00 89.25 80 ARG A C 1
ATOM 604 O O . ARG A 1 80 ? -6.025 -1.639 11.238 1.00 89.25 80 ARG A O 1
ATOM 611 N N . ARG A 1 81 ? -5.296 -0.234 9.632 1.00 87.44 81 ARG A N 1
ATOM 612 C CA . ARG A 1 81 ? -5.590 1.011 10.365 1.00 87.44 81 ARG A CA 1
ATOM 613 C C . ARG A 1 81 ? -7.093 1.247 10.510 1.00 87.44 81 ARG A C 1
ATOM 615 O O . ARG A 1 81 ? -7.543 1.546 11.616 1.00 87.44 81 ARG A O 1
ATOM 622 N N . MET A 1 82 ? -7.881 0.996 9.467 1.00 88.69 82 MET A N 1
ATOM 623 C CA . MET A 1 82 ? -9.348 1.070 9.534 1.00 88.69 82 MET A CA 1
ATOM 624 C C . MET A 1 82 ? -9.916 0.120 10.591 1.00 88.69 82 MET A C 1
ATOM 626 O O . MET A 1 82 ? -10.778 0.504 11.376 1.00 88.69 82 MET A O 1
ATOM 630 N N . ARG A 1 83 ? -9.383 -1.108 10.690 1.00 86.75 83 ARG A N 1
ATOM 631 C CA . ARG A 1 83 ? -9.779 -2.064 11.742 1.00 86.75 83 ARG A CA 1
ATOM 632 C C . ARG A 1 83 ? -9.493 -1.564 13.159 1.00 86.75 83 ARG A C 1
ATOM 634 O O . ARG A 1 83 ? -10.163 -2.003 14.088 1.00 86.75 83 ARG A O 1
ATOM 641 N N . SER A 1 84 ? -8.522 -0.667 13.337 1.00 86.44 84 SER A N 1
ATOM 642 C CA . SER A 1 84 ? -8.254 -0.022 14.630 1.00 86.44 84 SER A CA 1
ATOM 643 C C . SER A 1 84 ? -9.166 1.173 14.936 1.00 86.44 84 SER A C 1
ATOM 645 O O . SER A 1 84 ? -9.039 1.762 16.004 1.00 86.44 84 SER A O 1
ATOM 647 N N . GLY A 1 85 ? -10.094 1.512 14.033 1.00 83.31 85 GLY A N 1
ATOM 648 C CA . GLY A 1 85 ? -11.020 2.637 14.182 1.00 83.31 85 GLY A CA 1
ATOM 649 C C . GLY A 1 85 ? -10.405 4.000 13.861 1.00 83.31 85 GLY A C 1
ATOM 650 O O . GLY A 1 85 ? -10.966 5.019 14.249 1.00 83.31 85 GLY A O 1
ATOM 651 N N . ALA A 1 86 ? -9.251 4.031 13.189 1.00 82.69 86 ALA A N 1
ATOM 652 C CA . ALA A 1 86 ? -8.641 5.276 12.740 1.00 82.69 86 ALA A CA 1
ATOM 653 C C . ALA A 1 86 ? -9.360 5.808 11.492 1.00 82.69 86 ALA A C 1
ATOM 655 O O . ALA A 1 86 ? -9.625 5.047 10.558 1.00 82.69 86 ALA A O 1
ATOM 656 N N . GLU A 1 87 ? -9.623 7.115 11.460 1.00 82.31 87 GLU A N 1
ATOM 657 C CA . GLU A 1 87 ? -10.019 7.796 10.227 1.00 82.31 87 GLU A CA 1
ATOM 658 C C . GLU A 1 87 ? -8.834 7.817 9.260 1.00 82.31 87 GLU A C 1
ATOM 660 O O . GLU A 1 87 ? -7.724 8.201 9.631 1.00 82.31 87 GLU A O 1
ATOM 665 N N . ILE A 1 88 ? -9.066 7.376 8.026 1.00 88.44 88 ILE A N 1
ATOM 666 C CA . ILE A 1 88 ? -8.027 7.298 7.000 1.00 88.44 88 ILE A CA 1
ATOM 667 C C . ILE A 1 88 ? -8.037 8.566 6.164 1.00 88.44 88 ILE A C 1
ATOM 669 O O . ILE A 1 88 ? -9.070 8.961 5.625 1.00 88.44 88 ILE A O 1
ATOM 673 N N . THR A 1 89 ? -6.862 9.171 6.027 1.00 90.25 89 THR A N 1
ATOM 674 C CA . THR A 1 89 ? -6.644 10.364 5.209 1.00 90.25 89 THR A CA 1
ATOM 675 C C . THR A 1 89 ? -5.718 10.079 4.025 1.00 90.25 89 THR A C 1
ATOM 677 O O . THR A 1 89 ? -4.984 9.086 4.004 1.00 90.25 89 THR A O 1
ATOM 680 N N . ASP A 1 90 ? -5.651 11.014 3.074 1.00 91.31 90 ASP A N 1
ATOM 681 C CA . ASP A 1 90 ? -4.661 10.995 1.986 1.00 91.31 90 ASP A CA 1
ATOM 682 C C . ASP A 1 90 ? -3.213 10.868 2.516 1.00 91.31 90 ASP A C 1
ATOM 684 O O . ASP A 1 90 ? -2.340 10.305 1.848 1.00 91.31 90 ASP A O 1
ATOM 688 N N . MET A 1 91 ? -2.928 11.380 3.722 1.00 90.19 91 MET A N 1
ATOM 689 C CA . MET A 1 91 ? -1.601 11.287 4.338 1.00 90.19 91 MET A CA 1
ATOM 690 C C . MET A 1 91 ? -1.291 9.864 4.814 1.00 90.19 91 MET A C 1
ATOM 692 O O . MET A 1 91 ? -0.156 9.407 4.677 1.00 90.19 91 MET A O 1
ATOM 696 N N . ASP A 1 92 ? -2.293 9.139 5.314 1.00 90.81 92 ASP A N 1
ATOM 697 C CA . ASP A 1 92 ? -2.151 7.739 5.717 1.00 90.81 92 ASP A CA 1
ATOM 698 C C . ASP A 1 92 ? -1.860 6.837 4.524 1.00 90.81 92 ASP A C 1
ATOM 700 O O . ASP A 1 92 ? -0.971 5.989 4.611 1.00 90.81 92 ASP A O 1
ATOM 704 N N . LEU A 1 93 ? -2.548 7.066 3.400 1.00 92.56 93 LEU A N 1
ATOM 705 C CA . LEU A 1 93 ? -2.272 6.378 2.140 1.00 92.56 93 LEU A CA 1
ATOM 706 C C . LEU A 1 93 ? -0.834 6.606 1.683 1.00 92.56 93 LEU A C 1
ATOM 708 O O . LEU A 1 93 ? -0.117 5.649 1.400 1.00 92.56 93 LEU A O 1
ATOM 712 N N . ASN A 1 94 ? -0.388 7.861 1.653 1.00 92.00 94 ASN A N 1
ATOM 713 C CA . ASN A 1 94 ? 0.989 8.171 1.279 1.00 92.00 94 ASN A CA 1
ATOM 714 C C . ASN A 1 94 ? 1.998 7.514 2.226 1.00 92.00 94 ASN A C 1
ATOM 716 O O . ASN A 1 94 ? 2.984 6.951 1.760 1.00 92.00 94 ASN A O 1
ATOM 720 N N . GLY A 1 95 ? 1.735 7.532 3.535 1.00 90.81 95 GLY A N 1
ATOM 721 C CA . GLY A 1 95 ? 2.575 6.857 4.521 1.00 90.81 95 GLY A CA 1
ATOM 722 C C . GLY A 1 95 ? 2.619 5.339 4.331 1.00 90.81 95 GLY A C 1
ATOM 723 O O . GLY A 1 95 ? 3.676 4.738 4.499 1.00 90.81 95 GLY A O 1
ATOM 724 N N . ALA A 1 96 ? 1.504 4.713 3.953 1.00 91.94 96 ALA A N 1
ATOM 725 C CA . ALA A 1 96 ? 1.448 3.283 3.665 1.00 91.94 96 ALA A CA 1
ATOM 726 C C . ALA A 1 96 ? 2.203 2.916 2.377 1.00 91.94 96 ALA A C 1
ATOM 728 O O . ALA A 1 96 ? 2.921 1.920 2.362 1.00 91.94 96 ALA A O 1
ATOM 729 N N . ILE A 1 97 ? 2.102 3.742 1.329 1.00 93.06 97 ILE A N 1
ATOM 730 C CA . ILE A 1 97 ? 2.875 3.569 0.090 1.00 93.06 97 ILE A CA 1
ATOM 731 C C . ILE A 1 97 ? 4.375 3.700 0.376 1.00 93.06 97 ILE A C 1
ATOM 733 O O . ILE A 1 97 ? 5.148 2.841 -0.032 1.00 93.06 97 ILE A O 1
ATOM 737 N N . GLU A 1 98 ? 4.795 4.722 1.124 1.00 90.94 98 GLU A N 1
ATOM 738 C CA . GLU A 1 98 ? 6.200 4.904 1.526 1.00 90.94 98 GLU A CA 1
ATOM 739 C C . GLU A 1 98 ? 6.717 3.739 2.380 1.00 90.94 98 GLU A C 1
ATOM 741 O O . GLU A 1 98 ? 7.839 3.266 2.190 1.00 90.94 98 GLU A O 1
ATOM 746 N N . ALA A 1 99 ? 5.886 3.224 3.290 1.00 86.56 99 ALA A N 1
ATOM 747 C CA . ALA A 1 99 ? 6.213 2.051 4.093 1.00 86.56 99 ALA A CA 1
ATOM 748 C C . ALA A 1 99 ? 6.297 0.756 3.268 1.00 86.56 99 ALA A C 1
ATOM 750 O O . ALA A 1 99 ? 7.013 -0.155 3.668 1.00 86.56 99 ALA A O 1
ATOM 751 N N . ALA A 1 100 ? 5.577 0.664 2.146 1.00 89.06 100 ALA A N 1
ATOM 752 C CA . ALA A 1 100 ? 5.635 -0.470 1.226 1.00 89.06 100 ALA A CA 1
ATOM 753 C C . ALA A 1 100 ? 6.807 -0.366 0.230 1.00 89.06 100 ALA A C 1
ATOM 755 O O . ALA A 1 100 ? 7.386 -1.384 -0.139 1.00 89.06 100 ALA A O 1
ATOM 756 N N . LEU A 1 101 ? 7.174 0.855 -0.178 1.00 86.31 101 LEU A N 1
ATOM 757 C CA . LEU A 1 101 ? 8.358 1.145 -0.996 1.00 86.31 101 LEU A CA 1
ATOM 758 C C . LEU A 1 101 ? 9.654 0.945 -0.216 1.00 86.31 101 LEU A C 1
ATOM 760 O O . LEU A 1 101 ? 10.660 0.502 -0.766 1.00 86.31 101 LEU A O 1
ATOM 764 N N . THR A 1 102 ? 9.641 1.289 1.070 1.00 81.50 102 THR A N 1
ATOM 765 C CA . THR A 1 102 ? 10.767 1.024 1.953 1.00 81.50 102 THR A CA 1
ATOM 766 C C . THR A 1 102 ? 10.724 -0.457 2.313 1.00 81.50 102 THR A C 1
ATOM 768 O O . THR A 1 102 ? 9.786 -0.870 2.994 1.00 81.50 102 THR A O 1
ATOM 771 N N . PRO A 1 103 ? 11.717 -1.279 1.921 1.00 58.53 103 PRO A N 1
ATOM 772 C CA . PRO A 1 103 ? 11.777 -2.638 2.419 1.00 58.53 103 PRO A CA 1
ATOM 773 C C . PRO A 1 103 ? 11.797 -2.538 3.937 1.00 58.53 103 PRO A C 1
ATOM 775 O O . PRO A 1 103 ? 12.689 -1.892 4.496 1.00 58.53 103 PRO A O 1
ATOM 778 N N . GLN A 1 104 ? 10.790 -3.119 4.597 1.00 54.34 104 GLN A N 1
ATOM 779 C CA . GLN A 1 104 ? 10.801 -3.249 6.042 1.00 54.34 104 GLN A CA 1
ATOM 780 C C . GLN A 1 104 ? 12.136 -3.898 6.382 1.00 54.34 104 GLN A C 1
ATOM 782 O O . GLN A 1 104 ? 12.346 -5.087 6.133 1.00 54.34 104 GLN A O 1
ATOM 787 N N . GLN A 1 105 ? 13.055 -3.110 6.938 1.00 47.28 105 GLN A N 1
ATOM 788 C CA . GLN A 1 105 ? 14.094 -3.664 7.773 1.00 47.28 105 GLN A CA 1
ATOM 789 C C . GLN A 1 105 ? 13.312 -4.270 8.925 1.00 47.28 105 GLN A C 1
ATOM 791 O O . GL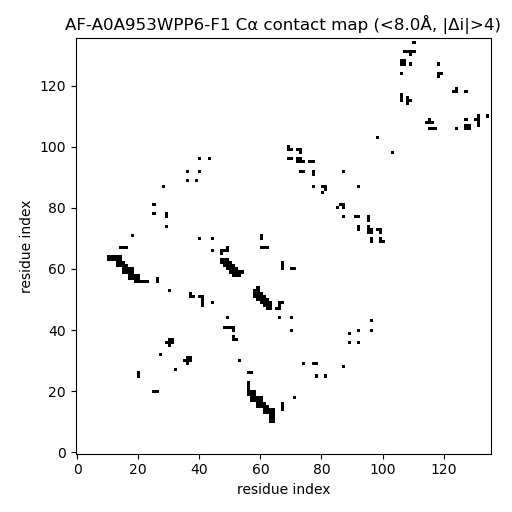N A 1 105 ? 12.946 -3.592 9.884 1.00 47.28 105 GLN A O 1
ATOM 796 N N . SER A 1 106 ? 12.929 -5.533 8.751 1.00 45.34 106 SER A N 1
ATOM 797 C CA . SER A 1 106 ? 12.476 -6.364 9.837 1.00 45.34 106 SER A CA 1
ATOM 798 C C . SER A 1 106 ? 13.710 -6.496 10.703 1.00 45.34 106 SER A C 1
ATOM 800 O O . SER A 1 106 ? 14.541 -7.373 10.498 1.00 45.34 106 SER A O 1
ATOM 802 N N . PHE A 1 107 ? 13.909 -5.516 11.583 1.00 49.06 107 PHE A N 1
ATOM 803 C CA . PHE A 1 107 ? 14.859 -5.643 12.661 1.00 49.06 107 PHE A CA 1
ATOM 804 C C . PHE A 1 107 ? 14.322 -6.816 13.446 1.00 49.06 107 PHE A C 1
ATOM 806 O O . PHE A 1 107 ? 13.299 -6.684 14.126 1.00 49.06 107 PHE A O 1
ATOM 813 N N . GLY A 1 108 ? 14.938 -7.979 13.223 1.00 47.03 108 GLY A N 1
ATOM 814 C CA . GLY A 1 108 ? 14.578 -9.212 13.887 1.00 47.03 108 GLY A CA 1
ATOM 815 C C . GLY A 1 108 ? 14.475 -8.880 15.359 1.00 47.03 108 GLY A C 1
ATOM 816 O O . GLY A 1 108 ? 15.462 -8.489 15.985 1.00 47.03 108 GLY A O 1
ATOM 817 N N . GLY A 1 109 ? 13.250 -8.905 15.883 1.00 51.44 109 GLY A N 1
ATOM 818 C CA . GLY A 1 109 ? 13.032 -8.659 17.293 1.00 51.44 109 GLY A CA 1
ATOM 819 C C . GLY A 1 109 ? 13.923 -9.642 18.030 1.00 51.44 109 GLY A C 1
ATOM 820 O O . GLY A 1 109 ? 13.784 -10.850 17.841 1.00 51.44 109 GLY A O 1
ATOM 821 N N . LEU A 1 110 ? 14.877 -9.126 18.804 1.00 54.41 110 LEU A N 1
ATOM 822 C CA . LEU A 1 110 ? 15.762 -9.967 19.593 1.00 54.41 110 LEU A CA 1
ATOM 823 C C . LEU A 1 110 ? 14.894 -10.927 20.404 1.00 54.41 110 LEU A C 1
ATOM 825 O O . LEU A 1 110 ? 14.008 -10.496 21.152 1.00 54.41 110 LEU A O 1
ATOM 829 N N . LYS A 1 111 ? 15.111 -12.230 20.216 1.00 54.38 111 LYS A N 1
ATOM 830 C CA . LYS A 1 111 ? 14.329 -13.289 20.857 1.00 54.38 111 LYS A CA 1
ATOM 831 C C . LYS A 1 111 ? 14.380 -13.078 22.376 1.00 54.38 111 LYS A C 1
ATOM 833 O O . LYS A 1 111 ? 15.433 -13.212 22.988 1.00 54.38 111 LYS A O 1
ATOM 838 N N . GLY A 1 112 ? 13.248 -12.693 22.973 1.00 61.81 112 GLY A N 1
ATOM 839 C CA . GLY A 1 112 ? 13.126 -12.400 24.409 1.00 61.81 112 GLY A CA 1
ATOM 840 C C . GLY A 1 112 ? 12.785 -10.949 24.769 1.00 61.81 112 GLY A C 1
ATOM 841 O O . GLY A 1 112 ? 12.419 -10.688 25.916 1.00 61.81 112 GLY A O 1
ATOM 842 N N . LEU A 1 113 ? 12.820 -10.0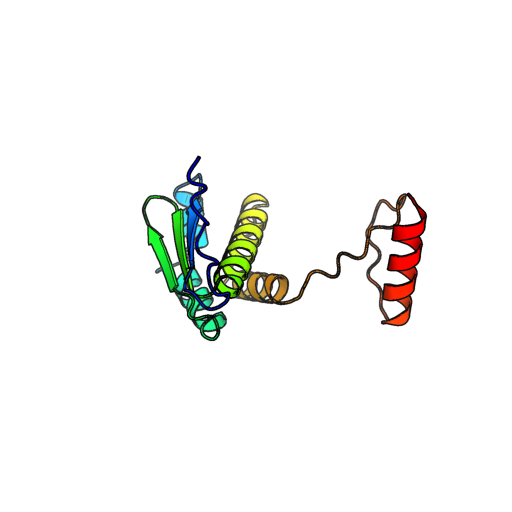05 23.822 1.00 57.34 113 LEU A N 1
ATOM 843 C CA . LEU A 1 113 ? 12.372 -8.634 24.073 1.00 57.34 113 LEU A CA 1
ATOM 844 C C . LEU A 1 113 ? 10.894 -8.447 23.709 1.00 57.34 113 LEU A C 1
ATOM 846 O O . LEU A 1 113 ? 10.480 -8.637 22.572 1.00 57.34 113 LEU A O 1
ATOM 850 N N . LYS A 1 114 ? 10.093 -7.995 24.683 1.00 52.81 114 LYS A N 1
ATOM 851 C CA . LYS A 1 114 ? 8.662 -7.682 24.494 1.00 52.81 114 LYS A CA 1
ATOM 852 C C . LYS A 1 114 ? 8.406 -6.451 23.615 1.00 52.81 114 LYS A C 1
ATOM 854 O O . LYS A 1 114 ? 7.263 -6.204 23.245 1.00 52.81 114 LYS A O 1
ATOM 859 N N . LYS A 1 115 ? 9.433 -5.644 23.341 1.00 56.34 115 LYS A N 1
ATOM 860 C CA . LYS A 1 115 ? 9.337 -4.421 22.539 1.00 56.34 115 LYS A CA 1
ATOM 861 C C . LYS A 1 115 ? 10.443 -4.418 21.481 1.00 56.34 115 LYS A C 1
ATOM 863 O O . LYS A 1 115 ? 11.588 -4.693 21.844 1.00 56.34 115 LYS A O 1
ATOM 868 N N . PRO A 1 116 ? 10.126 -4.105 20.215 1.00 60.25 116 PRO A N 1
ATOM 869 C CA . PRO A 1 116 ? 11.133 -3.987 19.168 1.00 60.25 116 PRO A CA 1
ATOM 870 C C . PRO A 1 116 ? 12.087 -2.824 19.476 1.00 60.25 116 PRO A C 1
ATOM 872 O O . PRO A 1 116 ? 11.654 -1.770 19.947 1.00 60.25 116 PRO A O 1
ATOM 875 N N . ILE A 1 117 ? 13.384 -3.022 19.225 1.00 65.38 117 ILE A N 1
ATOM 876 C CA . ILE A 1 117 ? 14.396 -1.964 19.319 1.00 65.38 117 ILE A CA 1
ATOM 877 C C . ILE A 1 117 ? 14.593 -1.376 17.926 1.00 65.38 117 ILE A C 1
ATOM 879 O O . ILE A 1 117 ? 15.001 -2.085 17.009 1.00 65.38 117 ILE A O 1
ATOM 883 N N . THR A 1 118 ? 14.353 -0.075 17.783 1.00 71.25 118 THR A N 1
ATOM 884 C CA . THR A 1 118 ? 14.707 0.667 16.569 1.00 71.25 118 THR A CA 1
ATOM 885 C C . THR A 1 118 ? 16.193 1.035 16.620 1.00 71.25 118 THR A C 1
ATOM 887 O O . THR A 1 118 ? 16.594 1.766 17.532 1.00 71.25 118 THR A O 1
ATOM 890 N N . PRO A 1 119 ? 17.033 0.570 15.681 1.00 67.56 119 PRO A N 1
ATOM 891 C CA . PRO A 1 119 ? 18.425 0.987 15.636 1.00 67.56 119 PRO A CA 1
ATOM 892 C C . PRO A 1 119 ? 18.533 2.440 15.187 1.00 67.56 119 PRO A C 1
ATOM 894 O O . PRO A 1 119 ? 17.877 2.883 14.248 1.00 67.56 119 PRO A O 1
ATOM 897 N N . GLN A 1 120 ? 19.419 3.175 15.846 1.00 79.44 120 GLN A N 1
ATOM 898 C CA . GLN A 1 120 ? 19.699 4.577 15.541 1.00 79.44 120 GLN A CA 1
ATOM 899 C C . GLN A 1 120 ? 20.887 4.731 14.583 1.00 79.44 120 GLN A C 1
ATOM 901 O O . GLN A 1 120 ? 21.153 5.822 14.087 1.00 79.44 120 GLN A O 1
ATOM 906 N N . THR A 1 121 ? 21.627 3.648 14.316 1.00 75.81 121 THR A N 1
ATOM 907 C CA . THR A 1 121 ? 22.802 3.661 13.436 1.00 75.81 121 THR A CA 1
ATOM 908 C C . THR A 1 121 ? 22.898 2.395 12.581 1.00 75.81 121 THR A C 1
ATOM 910 O O . THR A 1 121 ? 22.446 1.319 12.974 1.00 75.81 121 THR A O 1
ATOM 913 N N . LYS A 1 122 ? 23.571 2.497 11.422 1.00 72.06 122 LYS A N 1
ATOM 914 C CA . LYS A 1 122 ? 23.832 1.355 10.521 1.00 72.06 122 LYS A CA 1
ATOM 915 C C . LYS A 1 122 ? 24.604 0.215 11.206 1.00 72.06 122 LYS A C 1
ATOM 917 O O . LYS A 1 122 ? 24.406 -0.946 10.865 1.00 72.06 122 LYS A O 1
ATOM 922 N N . GLY A 1 123 ? 25.479 0.538 12.162 1.00 78.44 123 GLY A N 1
ATOM 923 C CA . GLY A 1 123 ? 26.220 -0.459 12.943 1.00 78.44 123 GLY A CA 1
ATOM 924 C C . GLY A 1 123 ? 25.326 -1.233 13.915 1.00 78.44 123 GLY A C 1
ATOM 925 O O . GLY A 1 123 ? 25.474 -2.444 14.043 1.00 78.44 123 GLY A O 1
ATOM 926 N N . GLN A 1 124 ? 24.356 -0.558 14.540 1.00 78.44 124 GLN A N 1
ATOM 927 C CA . GLN A 1 124 ? 23.386 -1.201 15.432 1.00 78.44 124 GLN A CA 1
ATOM 928 C C . GLN A 1 124 ? 22.453 -2.147 14.681 1.00 78.44 124 GLN A C 1
ATOM 930 O O . GLN A 1 124 ? 22.182 -3.225 15.193 1.00 78.44 124 GLN A O 1
ATOM 935 N N . ALA A 1 125 ? 22.018 -1.785 13.470 1.00 76.62 125 ALA A N 1
ATOM 936 C CA . ALA A 1 125 ? 21.225 -2.677 12.623 1.00 76.62 125 ALA A CA 1
ATOM 937 C C . ALA A 1 125 ? 21.950 -4.016 12.399 1.00 76.62 125 ALA A C 1
ATOM 939 O O . ALA A 1 125 ? 21.429 -5.060 12.771 1.00 76.62 125 ALA A O 1
ATOM 940 N N . ARG A 1 126 ? 23.214 -3.967 11.946 1.00 77.19 126 ARG A N 1
ATOM 941 C CA . ARG A 1 126 ? 24.044 -5.171 11.748 1.00 77.19 126 ARG A CA 1
ATOM 942 C C . ARG A 1 126 ? 24.212 -5.998 13.023 1.00 77.19 126 ARG A C 1
ATOM 944 O O . ARG A 1 126 ? 24.266 -7.219 12.959 1.00 77.19 126 ARG A O 1
ATOM 951 N N . TYR A 1 127 ? 24.338 -5.340 14.173 1.00 75.75 127 TYR A N 1
ATOM 952 C CA . TYR A 1 127 ? 24.485 -6.024 15.455 1.00 75.75 127 TYR A CA 1
ATOM 953 C C . TYR A 1 127 ? 23.186 -6.708 15.904 1.00 75.75 127 TYR A C 1
ATOM 955 O O . TYR A 1 127 ? 23.227 -7.842 16.371 1.00 75.75 127 TYR A O 1
ATOM 963 N N . ILE A 1 128 ? 22.038 -6.050 15.729 1.00 77.25 128 ILE A N 1
ATOM 964 C CA . ILE A 1 128 ? 20.720 -6.635 16.008 1.00 77.25 128 ILE A CA 1
ATOM 965 C C . ILE A 1 128 ? 20.470 -7.843 15.095 1.00 77.25 128 ILE A C 1
ATOM 967 O O . ILE A 1 128 ? 20.023 -8.873 15.591 1.00 77.25 128 ILE A O 1
ATOM 971 N N . ASP A 1 129 ? 20.835 -7.755 13.813 1.00 75.25 129 ASP A N 1
ATOM 972 C CA . ASP A 1 129 ? 20.711 -8.866 12.861 1.00 75.25 129 ASP A CA 1
ATOM 973 C C . ASP A 1 129 ? 21.549 -10.084 13.293 1.00 75.25 129 ASP A C 1
ATOM 975 O O . ASP A 1 129 ? 21.044 -11.205 13.324 1.00 75.25 129 ASP A O 1
ATOM 979 N N . LEU A 1 130 ? 22.804 -9.870 13.716 1.00 78.56 130 LEU A N 1
ATOM 980 C CA . LEU A 1 130 ? 23.673 -10.936 14.239 1.00 78.56 130 LEU A CA 1
ATOM 981 C C . LEU A 1 130 ? 23.084 -11.614 15.482 1.00 78.56 130 LEU A C 1
ATOM 983 O O . LEU A 1 130 ? 23.125 -12.838 15.612 1.00 78.56 130 LEU A O 1
ATOM 987 N N . LEU A 1 131 ? 22.533 -10.823 16.403 1.00 75.25 131 LEU A N 1
ATOM 988 C CA . LEU A 1 131 ? 21.900 -11.352 17.607 1.00 75.25 131 LEU A CA 1
ATOM 989 C C . LEU A 1 131 ? 20.602 -12.115 17.294 1.00 75.25 131 LEU A C 1
ATOM 991 O O . LEU A 1 131 ? 20.301 -13.092 17.976 1.00 75.25 131 LEU A O 1
ATOM 995 N N . ALA A 1 132 ? 19.847 -11.698 16.276 1.00 71.50 132 ALA A N 1
ATOM 996 C CA . ALA A 1 132 ? 18.642 -12.397 15.838 1.00 71.50 132 ALA A CA 1
ATOM 997 C C . ALA A 1 132 ? 18.954 -13.761 15.189 1.00 71.50 132 ALA A C 1
ATOM 999 O O . ALA A 1 132 ? 18.214 -14.716 15.423 1.00 71.50 132 ALA A O 1
ATOM 1000 N N . ASP A 1 133 ? 20.055 -13.869 14.437 1.00 63.00 133 ASP A N 1
ATOM 1001 C CA . ASP A 1 133 ? 20.473 -15.097 13.736 1.00 63.00 133 ASP A CA 1
ATOM 1002 C C . ASP A 1 133 ? 21.091 -16.145 14.687 1.00 63.00 133 ASP A C 1
ATOM 1004 O O . ASP A 1 133 ? 20.876 -17.346 14.555 1.00 63.00 133 ASP A O 1
ATOM 1008 N N . SER A 1 134 ? 21.778 -15.696 15.743 1.00 59.41 134 SER A N 1
ATOM 1009 C CA . SER A 1 134 ? 22.427 -16.567 16.746 1.00 59.41 134 SER A CA 1
ATOM 1010 C C . SER A 1 134 ? 21.482 -17.361 17.678 1.00 59.41 134 SER A C 1
ATOM 1012 O O . SER A 1 134 ? 21.942 -18.011 18.616 1.00 59.41 134 SER A O 1
ATOM 1014 N N . GLY A 1 135 ? 20.164 -17.300 17.452 1.00 55.88 135 GLY A N 1
ATOM 1015 C CA . GLY A 1 135 ? 19.124 -17.950 18.262 1.00 55.88 135 GLY A CA 1
ATOM 1016 C C . GLY A 1 135 ? 18.478 -19.209 17.659 1.00 55.88 135 GLY A C 1
ATOM 1017 O O . GLY A 1 135 ? 17.429 -19.627 18.184 1.00 55.88 135 GLY A O 1
ATOM 1018 N N . ASN A 1 136 ? 19.047 -19.759 16.578 1.00 45.22 136 ASN A N 1
ATOM 1019 C CA . ASN A 1 136 ? 18.697 -21.048 15.955 1.00 45.22 136 ASN A CA 1
ATOM 1020 C C . ASN A 1 136 ? 19.708 -22.143 16.325 1.00 45.22 136 ASN A C 1
ATOM 1022 O O . ASN A 1 136 ? 19.288 -23.319 16.372 1.00 45.22 136 ASN A O 1
#

Mean predicted aligned error: 12.58 Å

Sequence (136 aa):
MSGKRRPSVSPDAPVSRFYEVSHAERLRDLCGPHHRHLTLLEARLKDYSLHAESQGGGILLAGTAEGVSIAEAALAELERRMRSGAEITDMDLNGAIEAALTPQQSFGGLKGLKKPITPQTKGQARYIDLLADSGN